Protein AF-A0A2L2PBQ0-F1 (afdb_monomer_lite)

pLDDT: mean 91.67, std 7.25, range [63.0, 98.25]

Structure (mmCIF, N/CA/C/O backbone):
data_AF-A0A2L2PBQ0-F1
#
_entry.id   AF-A0A2L2PBQ0-F1
#
loop_
_atom_site.group_PDB
_atom_site.id
_atom_site.type_symbol
_atom_site.label_atom_id
_atom_site.label_alt_id
_atom_site.label_comp_id
_atom_site.label_asym_id
_atom_site.label_entity_id
_atom_site.label_seq_id
_atom_site.pdbx_PDB_ins_code
_atom_site.Cartn_x
_atom_site.Cartn_y
_atom_site.Cartn_z
_atom_site.occupancy
_atom_site.B_iso_or_equiv
_atom_site.auth_seq_id
_atom_site.auth_comp_id
_atom_site.auth_asym_id
_atom_site.auth_atom_id
_atom_site.pdbx_PDB_model_num
ATOM 1 N N . LEU A 1 1 ? -15.489 -1.520 1.448 1.00 63.00 1 LEU A N 1
ATOM 2 C CA . LEU A 1 1 ? -16.364 -0.401 1.883 1.00 63.00 1 LEU A CA 1
ATOM 3 C C . LEU A 1 1 ? -17.697 -0.875 2.481 1.00 63.00 1 LEU A C 1
ATOM 5 O O . LEU A 1 1 ? -17.908 -0.621 3.654 1.00 63.00 1 LEU A O 1
ATOM 9 N N . ILE A 1 2 ? -18.567 -1.586 1.746 1.00 70.50 2 ILE A N 1
ATOM 10 C CA . ILE A 1 2 ? -19.921 -1.970 2.229 1.00 70.50 2 ILE A CA 1
ATOM 11 C C . ILE A 1 2 ? -19.889 -2.820 3.509 1.00 70.50 2 ILE A C 1
ATOM 13 O O . ILE A 1 2 ? -20.709 -2.632 4.399 1.00 70.50 2 ILE A O 1
ATOM 17 N N . THR A 1 3 ? -18.917 -3.723 3.635 1.00 75.94 3 THR A N 1
ATOM 18 C CA . THR A 1 3 ? -18.788 -4.612 4.800 1.00 75.94 3 THR A CA 1
ATOM 19 C C . THR A 1 3 ? -18.570 -3.869 6.116 1.00 75.94 3 THR A C 1
ATOM 21 O O . THR A 1 3 ? -18.959 -4.375 7.163 1.00 75.94 3 THR A O 1
ATOM 24 N N . ALA A 1 4 ? -18.010 -2.656 6.076 1.00 76.25 4 ALA A N 1
ATOM 25 C CA . ALA A 1 4 ? -17.744 -1.874 7.276 1.00 76.25 4 ALA A CA 1
ATOM 26 C C . ALA A 1 4 ? -19.027 -1.376 7.974 1.00 76.25 4 ALA A C 1
ATOM 28 O O . ALA A 1 4 ? -18.982 -1.066 9.158 1.00 76.25 4 ALA A O 1
ATOM 29 N N . LEU A 1 5 ? -20.175 -1.365 7.276 1.00 77.75 5 LEU A N 1
ATOM 30 C CA . LEU A 1 5 ? -21.492 -1.046 7.851 1.00 77.75 5 LEU A CA 1
ATOM 31 C C . LEU A 1 5 ? -21.966 -2.068 8.894 1.00 77.75 5 LEU A C 1
ATOM 33 O O . LEU A 1 5 ? -22.833 -1.756 9.702 1.00 77.75 5 LEU A O 1
ATOM 37 N N . PHE A 1 6 ? -21.429 -3.289 8.857 1.00 85.12 6 PHE A N 1
ATOM 38 C CA . PHE A 1 6 ? -21.821 -4.384 9.747 1.00 85.12 6 PHE A CA 1
ATOM 39 C C . PHE A 1 6 ? -20.826 -4.607 10.888 1.00 85.12 6 PHE A C 1
ATOM 41 O O . PHE A 1 6 ? -20.946 -5.584 11.627 1.00 85.12 6 PHE A O 1
ATOM 48 N N . LEU A 1 7 ? -19.819 -3.741 11.017 1.00 86.88 7 LEU A N 1
ATOM 49 C CA . LEU A 1 7 ? -18.857 -3.848 12.101 1.00 86.88 7 LEU A CA 1
ATOM 50 C C . LEU A 1 7 ? -19.537 -3.536 13.440 1.00 86.88 7 LEU A C 1
ATOM 52 O O . LEU A 1 7 ? -20.339 -2.602 13.517 1.00 86.88 7 LEU A O 1
ATOM 56 N N . PRO A 1 8 ? -19.228 -4.297 14.504 1.00 87.56 8 PRO A N 1
ATOM 57 C CA . PRO A 1 8 ? -19.703 -3.951 15.828 1.00 87.56 8 PRO A CA 1
ATOM 58 C C . PRO A 1 8 ? -19.103 -2.611 16.263 1.00 87.56 8 PRO A C 1
ATOM 60 O O . PRO A 1 8 ? -18.022 -2.210 15.825 1.00 87.56 8 PRO A O 1
ATOM 63 N N . ARG A 1 9 ? -19.803 -1.937 17.175 1.00 85.88 9 ARG A N 1
ATOM 64 C CA . ARG A 1 9 ? -19.296 -0.746 17.859 1.00 85.88 9 ARG A CA 1
ATOM 65 C C . ARG A 1 9 ? -17.902 -1.030 18.437 1.00 85.88 9 ARG A C 1
ATOM 67 O O . ARG A 1 9 ? -17.692 -2.107 18.994 1.00 85.88 9 ARG A O 1
ATOM 74 N N . ALA A 1 10 ? -16.986 -0.068 18.331 1.00 86.31 10 ALA A N 1
ATOM 75 C CA . ALA A 1 10 ? -15.591 -0.185 18.764 1.00 86.31 10 ALA A CA 1
ATOM 76 C C . ALA A 1 10 ? -14.758 -1.245 18.013 1.00 86.31 10 ALA A C 1
ATOM 78 O O . ALA A 1 10 ? -13.701 -1.649 18.492 1.00 86.31 10 ALA A O 1
ATOM 79 N N . ALA A 1 11 ? -15.183 -1.693 16.827 1.00 91.25 11 ALA A N 1
ATOM 80 C CA . ALA A 1 11 ? -14.320 -2.506 15.975 1.00 91.25 11 ALA A CA 1
ATOM 81 C C . ALA A 1 11 ? -13.106 -1.708 15.472 1.00 91.25 11 ALA A C 1
ATOM 83 O O . ALA A 1 11 ? -13.201 -0.512 15.179 1.00 91.25 11 ALA A O 1
ATOM 84 N N . THR A 1 12 ? -11.982 -2.404 15.302 1.00 90.69 12 THR A N 1
ATOM 85 C CA . THR A 1 12 ? -10.770 -1.848 14.695 1.00 90.69 12 THR A CA 1
ATOM 86 C C . THR A 1 12 ? -10.752 -2.121 13.195 1.00 90.69 12 THR A C 1
ATOM 88 O O . THR A 1 12 ? -10.807 -3.269 12.755 1.00 90.69 12 THR A O 1
ATOM 91 N N . VAL A 1 13 ? -10.641 -1.058 12.402 1.00 90.31 13 VAL A N 1
ATOM 92 C CA . VAL A 1 13 ? -10.338 -1.109 10.972 1.00 90.31 13 VAL A CA 1
ATOM 93 C C . VAL A 1 13 ? -8.846 -0.877 10.802 1.00 90.31 13 VAL A C 1
ATOM 95 O O . VAL A 1 13 ? -8.342 0.198 11.124 1.00 90.31 13 VAL A O 1
ATOM 98 N N . VAL A 1 14 ? -8.159 -1.884 10.270 1.00 92.31 14 VAL A N 1
ATOM 99 C CA . VAL A 1 14 ? -6.738 -1.796 9.934 1.00 92.31 14 VAL A CA 1
ATOM 100 C C .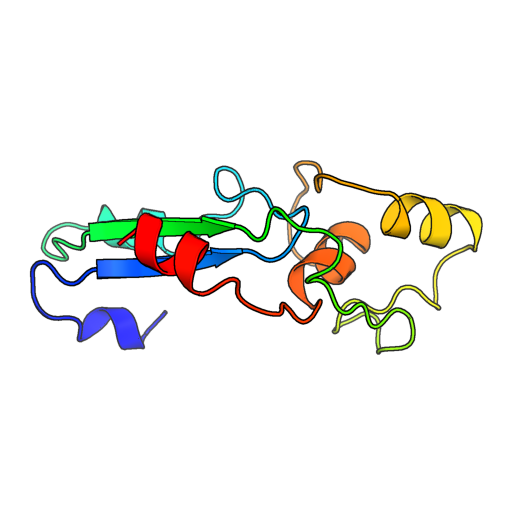 VAL A 1 14 ? -6.610 -1.674 8.424 1.00 92.31 14 VAL A C 1
ATOM 102 O O . VAL A 1 14 ? -6.973 -2.594 7.692 1.00 92.31 14 VAL A O 1
ATOM 105 N N . GLU A 1 15 ? -6.120 -0.534 7.952 1.00 93.12 15 GLU A N 1
ATOM 106 C CA . GLU A 1 15 ? -5.868 -0.292 6.534 1.00 93.12 15 GLU A CA 1
ATOM 107 C C . GLU A 1 15 ? -4.399 -0.587 6.211 1.00 93.12 15 GLU A C 1
ATOM 109 O O . GLU A 1 15 ? -3.494 0.001 6.807 1.00 93.12 15 GLU A O 1
ATOM 114 N N . LEU A 1 16 ? -4.160 -1.533 5.298 1.00 95.06 16 LEU A N 1
ATOM 115 C CA . LEU A 1 16 ? -2.817 -1.945 4.897 1.00 95.06 16 LEU A CA 1
ATOM 116 C C . LEU A 1 16 ? -2.408 -1.210 3.623 1.00 95.06 16 LEU A C 1
ATOM 118 O O . LEU A 1 16 ? -3.097 -1.275 2.605 1.00 95.06 16 LEU A O 1
ATOM 122 N N . PHE A 1 17 ? -1.245 -0.577 3.676 1.00 95.88 17 PHE A N 1
ATOM 123 C CA . PHE A 1 17 ? -0.650 0.157 2.575 1.00 95.88 17 PHE A CA 1
ATOM 124 C C . PHE A 1 17 ? 0.620 -0.541 2.103 1.00 95.88 17 PHE A C 1
ATOM 126 O O . PHE A 1 17 ? 1.486 -0.872 2.923 1.00 95.88 17 PHE A O 1
ATOM 133 N N . PRO A 1 18 ? 0.770 -0.757 0.792 1.00 96.75 18 PRO A N 1
ATOM 134 C CA . PRO A 1 18 ? 1.975 -1.359 0.261 1.00 96.75 18 PRO A CA 1
ATOM 135 C C . PRO A 1 18 ? 3.119 -0.322 0.252 1.00 96.75 18 PRO A C 1
ATOM 137 O O . PRO A 1 18 ? 2.946 0.847 0.615 1.00 96.75 18 PRO A O 1
ATOM 140 N N . PHE A 1 19 ? 4.323 -0.746 -0.128 1.00 97.38 19 PHE A N 1
ATOM 141 C CA . PHE A 1 19 ? 5.510 0.112 -0.106 1.00 97.38 19 PHE A CA 1
ATOM 142 C C . PHE A 1 19 ? 5.339 1.394 -0.945 1.00 97.38 19 PHE A C 1
ATOM 144 O O . PHE A 1 19 ? 4.660 1.405 -1.969 1.00 97.38 19 PHE A O 1
ATOM 151 N N . ALA A 1 20 ? 5.964 2.494 -0.519 1.00 95.88 20 ALA A N 1
ATOM 152 C CA . ALA A 1 20 ? 5.853 3.823 -1.143 1.00 95.88 20 ALA A CA 1
ATOM 153 C C . ALA A 1 20 ? 4.449 4.481 -1.151 1.00 95.88 20 ALA A C 1
ATOM 155 O O . ALA A 1 2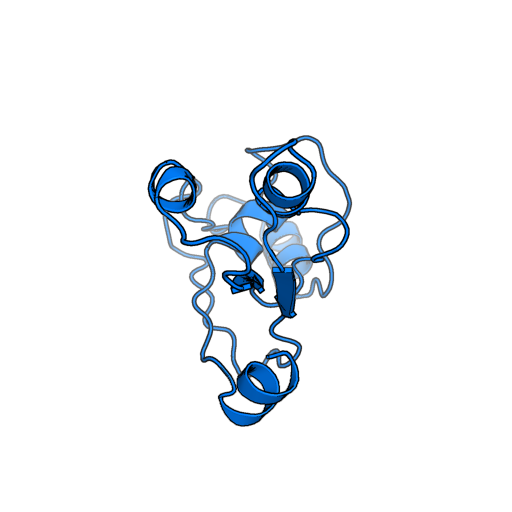0 ? 4.333 5.637 -1.560 1.00 95.88 20 ALA A O 1
ATOM 156 N N . VAL A 1 21 ? 3.393 3.820 -0.660 1.00 94.94 21 VAL A N 1
ATOM 157 C CA . VAL A 1 21 ? 2.059 4.428 -0.528 1.00 94.94 21 VAL A CA 1
ATOM 158 C C . VAL A 1 21 ? 1.910 5.094 0.838 1.00 94.94 21 VAL A C 1
ATOM 160 O O . VAL A 1 21 ? 2.059 4.456 1.880 1.00 94.94 21 VAL A O 1
ATOM 163 N N . ASN A 1 22 ? 1.609 6.394 0.841 1.00 92.50 22 ASN A N 1
ATOM 164 C CA . ASN A 1 22 ? 1.523 7.183 2.064 1.00 92.50 22 ASN A CA 1
ATOM 165 C C . ASN A 1 22 ? 0.120 7.106 2.723 1.00 92.50 22 ASN A C 1
ATOM 167 O O . ASN A 1 22 ? -0.839 7.656 2.165 1.00 92.50 22 ASN A O 1
ATOM 171 N N . PRO A 1 23 ? -0.006 6.521 3.933 1.00 91.62 23 PRO A N 1
ATOM 172 C CA . PRO A 1 23 ? -1.271 6.386 4.656 1.00 91.62 23 PRO A CA 1
ATOM 173 C C . PRO A 1 23 ? -1.828 7.708 5.194 1.00 91.62 23 PRO A C 1
ATOM 175 O O . PRO A 1 23 ? -2.877 7.699 5.813 1.00 91.62 23 PRO A O 1
ATOM 178 N N . GLU A 1 24 ? -1.161 8.849 5.031 1.00 88.38 24 GLU A N 1
ATOM 179 C CA . GLU A 1 24 ? -1.734 10.162 5.364 1.00 88.38 24 GLU A CA 1
ATOM 180 C C . GLU A 1 24 ? -2.431 10.810 4.165 1.00 88.38 24 GLU A C 1
ATOM 182 O O . GLU A 1 24 ? -3.271 11.696 4.326 1.00 88.38 24 GLU A O 1
ATOM 187 N N . GLN A 1 25 ? -2.079 10.382 2.951 1.00 86.38 25 GLN A N 1
ATOM 188 C CA . GLN A 1 25 ? -2.578 10.965 1.707 1.00 86.38 25 GLN A CA 1
ATOM 189 C C . GLN A 1 25 ? -3.729 10.153 1.107 1.00 86.38 25 GLN A C 1
ATOM 191 O O . GLN A 1 25 ? -4.621 10.730 0.490 1.00 86.38 25 GLN A O 1
ATOM 196 N N . TYR A 1 26 ? -3.737 8.837 1.326 1.00 81.31 26 TYR A N 1
ATOM 197 C CA . TYR A 1 26 ? -4.712 7.915 0.749 1.00 81.31 26 TYR A CA 1
ATOM 198 C C . TYR A 1 26 ? -5.449 7.192 1.879 1.00 81.31 26 TYR A C 1
ATOM 200 O O . TYR A 1 26 ? -5.044 6.115 2.271 1.00 81.31 26 TYR A O 1
ATOM 208 N N . THR A 1 27 ? -6.500 7.793 2.449 1.00 81.19 27 THR A N 1
ATOM 209 C CA . THR A 1 27 ? -7.219 7.222 3.615 1.00 81.19 27 THR A CA 1
ATOM 210 C C . THR A 1 27 ? -8.720 7.044 3.386 1.00 81.19 27 THR A C 1
ATOM 212 O O . THR A 1 27 ? -9.539 7.672 4.065 1.00 81.19 27 THR A O 1
ATOM 215 N N . PRO A 1 28 ? -9.130 6.194 2.431 1.00 75.44 28 PRO A N 1
ATOM 216 C CA . PRO A 1 28 ? -10.542 5.987 2.124 1.00 75.44 28 PRO A CA 1
ATOM 217 C C . PRO A 1 28 ? -11.360 5.508 3.335 1.00 75.44 28 PRO A C 1
ATOM 219 O O . PRO A 1 28 ? -12.532 5.871 3.444 1.00 75.44 28 PRO A O 1
ATOM 222 N N . TYR A 1 29 ? -10.774 4.745 4.271 1.00 83.31 29 TYR A N 1
ATOM 223 C CA . TYR A 1 29 ? -11.504 4.250 5.446 1.00 83.31 29 TYR A CA 1
ATOM 224 C C . TYR A 1 29 ? -11.463 5.188 6.659 1.00 83.31 29 TYR A C 1
ATOM 226 O O . TYR A 1 29 ? -12.372 5.135 7.487 1.00 83.31 29 TYR A O 1
ATOM 234 N N . LYS A 1 30 ? -10.489 6.101 6.755 1.00 85.94 30 LYS A N 1
ATOM 235 C CA . LYS A 1 30 ? -10.411 7.074 7.863 1.00 85.94 30 LYS A CA 1
ATOM 236 C C . LYS A 1 30 ? -11.610 8.021 7.890 1.00 85.94 30 LYS A C 1
ATOM 238 O O . LYS A 1 30 ? -12.084 8.400 8.956 1.00 85.94 30 LYS A O 1
ATOM 243 N N . THR A 1 31 ? -12.144 8.391 6.727 1.00 83.25 31 THR A N 1
ATOM 244 C CA . THR A 1 31 ? -13.376 9.190 6.670 1.00 83.25 31 THR A CA 1
ATOM 245 C C . THR A 1 31 ? -14.566 8.423 7.252 1.00 83.25 31 THR A C 1
ATOM 247 O O . THR A 1 31 ? -15.384 9.014 7.953 1.00 83.25 31 THR A O 1
ATOM 250 N N . LEU A 1 32 ? -14.648 7.105 7.038 1.00 80.94 32 LEU A N 1
ATOM 251 C CA . LEU A 1 32 ? -15.744 6.284 7.558 1.00 80.94 32 LEU A CA 1
ATOM 252 C C . LEU A 1 32 ? -15.794 6.294 9.092 1.00 80.94 32 LEU A C 1
ATOM 254 O O . LEU A 1 32 ? -16.875 6.381 9.668 1.00 80.94 32 LEU A O 1
ATOM 258 N N . THR A 1 33 ? -14.639 6.260 9.758 1.00 83.94 33 THR A N 1
ATOM 259 C CA . THR A 1 33 ? -14.574 6.261 11.228 1.00 83.94 33 THR A CA 1
ATOM 260 C C . THR A 1 33 ? -14.992 7.597 11.842 1.00 83.94 33 THR A C 1
ATOM 262 O O . THR A 1 33 ? -15.276 7.655 13.033 1.00 83.94 33 THR A O 1
ATOM 265 N N . SER A 1 34 ? -15.066 8.665 11.039 1.00 81.88 34 SER A N 1
ATOM 266 C CA . SER A 1 34 ? -15.559 9.979 11.473 1.00 81.88 34 SER A CA 1
ATOM 267 C C . SER A 1 34 ? -17.083 10.134 11.387 1.00 81.88 34 SER A C 1
ATOM 269 O O . SER A 1 34 ? -17.620 11.126 11.880 1.00 81.88 34 SER A O 1
ATOM 271 N N . LEU A 1 35 ? -17.797 9.180 10.774 1.00 84.12 35 LEU A N 1
ATOM 272 C CA . LEU A 1 35 ? -19.251 9.259 10.648 1.00 84.12 35 LEU A CA 1
ATOM 273 C C . LEU A 1 35 ? -19.945 9.029 12.007 1.00 84.12 35 LEU A C 1
ATOM 275 O O . LEU A 1 35 ? -19.572 8.102 12.736 1.00 84.12 35 LEU A O 1
ATOM 279 N N . PRO A 1 36 ? -20.989 9.816 12.344 1.00 84.69 36 PRO A N 1
ATOM 280 C CA . PRO A 1 36 ? -21.739 9.641 13.585 1.00 84.69 36 PRO A CA 1
ATOM 281 C C . PRO A 1 36 ? -22.292 8.220 13.742 1.00 84.69 36 PRO A C 1
ATOM 283 O O . PRO A 1 36 ? -22.916 7.686 12.829 1.00 84.69 36 PRO A O 1
ATOM 286 N N . GLY A 1 37 ? -22.083 7.621 14.916 1.00 81.69 37 GLY A N 1
ATOM 287 C CA . GLY A 1 37 ? -22.612 6.297 15.262 1.00 81.69 37 GLY A CA 1
ATOM 288 C C . GLY A 1 37 ? -21.788 5.098 14.779 1.00 81.69 37 GLY A C 1
ATOM 289 O O . GLY A 1 37 ? -22.104 3.982 15.178 1.00 81.69 37 GLY A O 1
ATOM 290 N N . MET A 1 38 ? -20.730 5.296 13.980 1.00 83.31 38 MET A N 1
ATOM 291 C CA . MET A 1 38 ? -19.842 4.193 13.572 1.00 83.31 38 MET A CA 1
ATOM 292 C C . MET A 1 38 ? -18.920 3.741 14.713 1.00 83.31 38 MET A C 1
ATOM 294 O O . MET A 1 38 ? -18.710 2.546 14.890 1.00 83.31 38 MET A O 1
ATOM 298 N N . GLU A 1 39 ? -18.374 4.694 15.481 1.00 85.69 39 GLU A N 1
ATOM 299 C CA . GLU A 1 39 ? -17.487 4.441 16.633 1.00 85.69 39 GLU A CA 1
ATO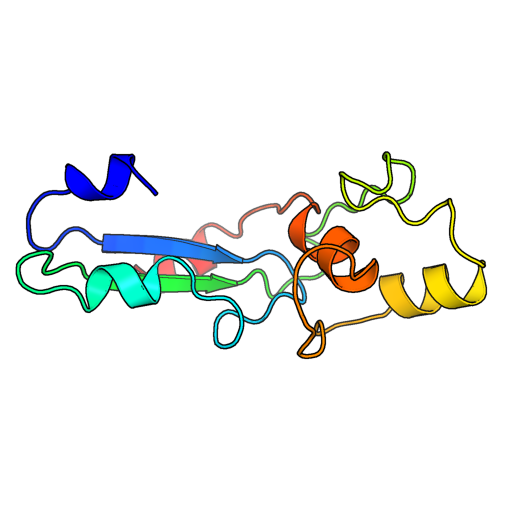M 300 C C . GLU A 1 39 ? -16.397 3.388 16.347 1.00 85.69 39 GLU A C 1
ATOM 302 O O . GLU A 1 39 ? -16.210 2.441 17.109 1.00 85.69 39 GLU A O 1
ATOM 307 N N . LEU A 1 40 ? -15.702 3.530 15.216 1.00 88.75 40 LEU A N 1
ATOM 308 C CA . LEU A 1 40 ? -14.642 2.615 14.787 1.00 88.75 40 LEU A CA 1
ATOM 309 C C . LEU A 1 40 ? -13.264 3.141 15.197 1.00 88.75 40 LEU A C 1
ATOM 311 O O . LEU A 1 40 ? -12.983 4.334 15.058 1.00 88.75 40 LEU A O 1
ATOM 315 N N . HIS A 1 41 ? -12.373 2.243 15.613 1.00 89.94 41 HIS A N 1
ATOM 316 C CA . HIS A 1 41 ? -10.953 2.548 15.765 1.00 89.94 41 HIS A CA 1
ATOM 317 C C . HIS A 1 41 ? -10.260 2.389 14.410 1.00 89.94 41 HIS A C 1
ATOM 319 O O . HIS A 1 41 ? -10.359 1.340 13.782 1.00 89.94 41 HIS A O 1
ATOM 325 N N . TYR A 1 42 ? -9.574 3.428 13.938 1.00 91.50 42 TYR A N 1
ATOM 326 C CA . TYR A 1 42 ? -8.813 3.376 12.691 1.00 91.50 42 TYR A CA 1
ATOM 327 C C . TYR A 1 42 ? -7.325 3.244 12.983 1.00 91.50 42 TYR A C 1
ATOM 329 O O . TYR A 1 42 ? -6.762 4.051 13.725 1.00 91.50 42 TYR A O 1
ATOM 337 N N . VAL A 1 43 ? -6.690 2.282 12.325 1.00 93.88 43 VAL A N 1
ATOM 338 C CA . VAL A 1 43 ? -5.244 2.091 12.325 1.00 93.88 43 VAL A CA 1
ATOM 339 C C . VAL A 1 43 ? -4.784 1.924 10.883 1.00 93.88 43 VAL A C 1
ATOM 341 O O . VAL A 1 43 ? -5.423 1.238 10.090 1.00 93.88 43 VAL A O 1
ATOM 344 N N . SER A 1 44 ? -3.649 2.523 10.538 1.00 94.88 44 SER A N 1
ATOM 345 C CA . SER A 1 44 ? -2.971 2.268 9.268 1.00 94.88 44 SER A CA 1
ATOM 346 C C . SER A 1 44 ? -1.666 1.521 9.499 1.00 94.88 44 SER A C 1
ATOM 348 O O . SER A 1 44 ? -0.852 1.950 10.317 1.00 94.88 44 SER A O 1
ATOM 350 N N . TRP A 1 45 ? -1.427 0.474 8.718 1.00 96.69 45 TRP A N 1
ATOM 351 C CA . TRP A 1 45 ? -0.136 -0.196 8.622 1.00 96.69 45 TRP A CA 1
ATOM 352 C C . TRP A 1 45 ? 0.451 0.033 7.229 1.00 96.69 45 TRP A C 1
ATOM 354 O O . TRP A 1 45 ? -0.254 -0.112 6.235 1.00 96.69 45 TRP A O 1
ATOM 364 N N . ARG A 1 46 ? 1.737 0.370 7.131 1.00 96.25 46 ARG A N 1
ATOM 365 C CA . ARG A 1 46 ? 2.443 0.538 5.852 1.00 96.25 46 ARG A CA 1
ATOM 366 C C . ARG A 1 46 ? 3.609 -0.434 5.792 1.00 96.25 46 ARG A C 1
ATOM 368 O O . ARG A 1 46 ? 4.390 -0.508 6.740 1.00 96.25 46 ARG A O 1
ATOM 375 N N . ASN A 1 47 ? 3.791 -1.090 4.650 1.00 97.69 47 ASN A N 1
ATOM 376 C CA . ASN A 1 47 ? 5.042 -1.780 4.385 1.00 97.69 47 ASN A CA 1
ATOM 377 C C . ASN A 1 47 ? 6.180 -0.760 4.214 1.00 97.69 47 ASN A C 1
ATOM 379 O O . ASN A 1 47 ? 6.206 0.011 3.254 1.00 97.69 47 ASN A O 1
ATOM 383 N N . ILE A 1 48 ? 7.130 -0.766 5.146 1.00 95.94 48 ILE A N 1
ATOM 384 C CA . ILE A 1 48 ? 8.337 0.075 5.102 1.00 95.94 48 ILE A CA 1
ATOM 385 C C . ILE A 1 48 ? 9.553 -0.657 4.514 1.00 95.94 48 ILE A C 1
ATOM 387 O O . ILE A 1 48 ? 10.592 -0.034 4.310 1.00 95.94 48 ILE A O 1
ATOM 391 N N . LYS A 1 49 ? 9.430 -1.965 4.259 1.00 96.38 49 LYS A N 1
ATOM 392 C CA . LYS A 1 49 ? 10.503 -2.845 3.788 1.00 96.38 49 LYS A CA 1
ATOM 393 C C . LYS A 1 49 ? 10.364 -3.073 2.289 1.00 96.38 49 LYS A C 1
ATOM 395 O O . LYS A 1 49 ? 9.422 -3.725 1.834 1.00 96.38 49 LYS A O 1
ATOM 400 N N . GLU A 1 50 ? 11.290 -2.527 1.513 1.00 96.06 50 GLU A N 1
ATOM 401 C CA . GLU A 1 50 ? 11.280 -2.677 0.056 1.00 96.06 50 GLU A CA 1
ATOM 402 C C . GLU A 1 50 ? 11.430 -4.154 -0.338 1.00 96.06 50 GLU A C 1
ATOM 404 O O . GLU A 1 50 ? 10.732 -4.628 -1.228 1.00 96.06 50 GLU A O 1
ATOM 409 N N . GLU A 1 51 ? 12.219 -4.919 0.419 1.00 97.56 51 GLU A N 1
ATOM 410 C CA . GLU A 1 51 ? 12.419 -6.361 0.253 1.00 97.56 51 GLU A CA 1
ATOM 411 C C . GLU A 1 51 ? 11.138 -7.201 0.411 1.00 97.56 51 GLU A C 1
ATOM 413 O O . GLU A 1 51 ? 11.065 -8.318 -0.095 1.00 97.56 51 GLU A O 1
ATOM 418 N N . ASN A 1 52 ? 10.107 -6.657 1.064 1.00 98.12 52 ASN A N 1
ATOM 419 C CA . ASN A 1 52 ? 8.799 -7.297 1.217 1.00 98.12 52 ASN A CA 1
ATOM 420 C C . ASN A 1 52 ? 7.837 -6.982 0.058 1.00 98.12 52 ASN A C 1
ATOM 422 O O . ASN A 1 52 ? 6.645 -7.285 0.136 1.00 98.12 52 ASN A O 1
ATOM 426 N N . THR A 1 53 ? 8.328 -6.348 -1.005 1.00 97.88 53 THR A N 1
ATOM 427 C CA . THR A 1 53 ? 7.521 -5.884 -2.134 1.00 97.88 53 THR A CA 1
ATOM 428 C C . THR A 1 53 ? 7.739 -6.770 -3.352 1.00 97.88 53 THR A C 1
ATOM 430 O O . THR A 1 53 ? 8.872 -6.985 -3.776 1.00 97.88 53 THR A O 1
ATOM 433 N N . VAL A 1 54 ? 6.651 -7.245 -3.964 1.00 97.88 54 VAL A N 1
ATOM 434 C CA . VAL A 1 54 ? 6.698 -7.990 -5.230 1.00 97.88 54 VAL A CA 1
ATOM 435 C C . VAL A 1 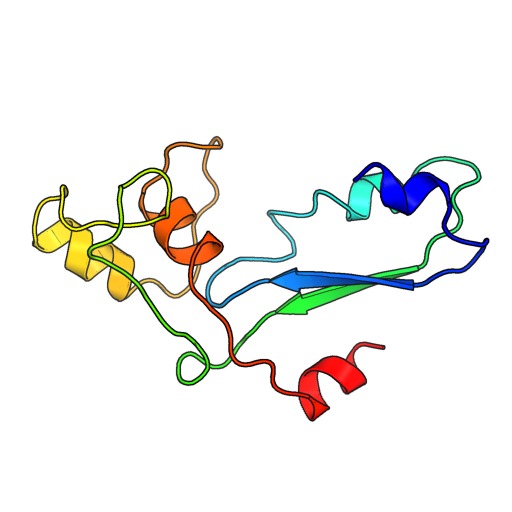54 ? 6.024 -7.161 -6.319 1.00 97.88 54 VAL A C 1
ATOM 437 O O . VAL A 1 54 ? 4.811 -6.945 -6.305 1.00 97.88 54 VAL A O 1
ATOM 440 N N . ILE A 1 55 ? 6.834 -6.682 -7.264 1.00 97.19 55 ILE A N 1
ATOM 441 C CA . ILE A 1 55 ? 6.391 -5.829 -8.373 1.00 97.19 55 ILE A CA 1
ATOM 442 C C . ILE A 1 55 ? 6.043 -6.646 -9.620 1.00 97.19 55 ILE A C 1
ATOM 444 O O . ILE A 1 55 ? 6.627 -7.697 -9.880 1.00 97.19 55 ILE A O 1
ATOM 448 N N . HIS A 1 56 ? 5.132 -6.114 -10.439 1.00 97.62 56 HIS A N 1
ATOM 449 C CA . HIS A 1 56 ? 4.642 -6.775 -11.654 1.00 97.62 56 HIS A CA 1
ATOM 450 C C . HIS A 1 56 ? 4.647 -5.831 -12.869 1.00 97.62 56 HIS A C 1
ATOM 452 O O . HIS A 1 56 ? 3.588 -5.537 -13.427 1.00 97.62 56 HIS A O 1
ATOM 458 N N . PRO A 1 57 ? 5.820 -5.348 -13.327 1.00 97.19 57 PRO A N 1
ATOM 459 C CA . PRO A 1 57 ? 5.905 -4.298 -14.351 1.00 97.19 57 PRO A CA 1
ATOM 460 C C . PRO A 1 57 ? 5.316 -4.697 -15.714 1.00 97.19 57 PRO A C 1
ATOM 462 O O . PRO A 1 57 ? 4.998 -3.823 -16.517 1.00 97.19 57 PRO A O 1
ATOM 465 N N . GLN A 1 58 ? 5.151 -5.999 -15.965 1.00 97.81 58 GLN A N 1
ATOM 466 C CA . GLN A 1 58 ? 4.645 -6.563 -17.221 1.00 97.81 58 GLN A CA 1
ATOM 467 C C . GLN A 1 58 ? 3.123 -6.795 -17.241 1.00 97.81 58 GLN A C 1
ATOM 469 O O . GLN A 1 58 ? 2.595 -7.274 -18.243 1.00 97.81 58 GLN A O 1
ATOM 474 N N . ARG A 1 59 ? 2.399 -6.508 -16.149 1.00 97.38 59 ARG A N 1
ATOM 475 C CA . ARG A 1 59 ? 0.927 -6.604 -16.132 1.00 97.38 59 ARG A CA 1
ATOM 476 C C . ARG A 1 59 ? 0.285 -5.569 -17.082 1.00 97.38 59 ARG A C 1
ATOM 478 O O . ARG A 1 59 ? 0.960 -4.654 -17.550 1.00 97.38 59 ARG A O 1
ATOM 485 N N . PRO A 1 60 ? -1.023 -5.674 -17.377 1.00 97.56 60 PRO A N 1
ATOM 486 C CA . PRO A 1 60 ? -1.764 -4.577 -18.000 1.00 97.56 60 PRO A CA 1
ATOM 487 C C . PRO A 1 60 ? -1.642 -3.280 -17.183 1.00 97.56 60 PRO A C 1
ATOM 489 O O . PRO A 1 60 ? -1.483 -3.328 -15.958 1.00 97.56 60 PRO A O 1
ATOM 492 N N . TRP A 1 61 ? -1.732 -2.118 -17.837 1.00 95.12 61 TRP A N 1
ATOM 493 C CA . TRP A 1 61 ? -1.562 -0.822 -17.162 1.00 95.12 61 TRP A CA 1
ATOM 494 C C . TRP A 1 61 ? -2.638 -0.581 -16.095 1.00 95.12 61 TRP A C 1
ATOM 496 O O . TRP A 1 61 ? -2.360 0.002 -15.049 1.00 95.12 61 TRP A O 1
ATOM 506 N N . GLU A 1 62 ? -3.843 -1.116 -16.303 1.00 93.69 62 GLU A N 1
ATOM 507 C CA . GLU A 1 62 ? -4.950 -1.087 -15.344 1.00 93.69 62 GLU A CA 1
ATOM 508 C C . GLU A 1 62 ? -4.624 -1.833 -14.040 1.00 93.69 62 GLU A C 1
ATOM 510 O O . GLU A 1 62 ? -5.259 -1.586 -13.017 1.00 93.69 62 GLU A O 1
ATOM 515 N N . GLN A 1 63 ? -3.634 -2.730 -14.076 1.00 95.31 63 GLN A N 1
ATOM 516 C CA . GLN A 1 63 ? -3.142 -3.524 -12.948 1.00 95.31 63 GLN A CA 1
ATOM 517 C C . GLN A 1 63 ? -1.724 -3.102 -12.519 1.00 95.31 63 GLN A C 1
ATOM 519 O O . GLN A 1 63 ? -0.987 -3.900 -11.941 1.00 95.31 63 GLN A O 1
ATOM 524 N N . GLY A 1 64 ? -1.320 -1.865 -12.833 1.00 95.81 64 GLY A N 1
ATOM 525 C CA . GLY A 1 64 ? -0.045 -1.291 -12.393 1.00 95.81 64 GLY A CA 1
ATOM 526 C C . GLY A 1 64 ? 1.173 -1.660 -13.234 1.00 95.81 64 GLY A C 1
ATOM 527 O O . GLY A 1 64 ? 2.291 -1.324 -12.850 1.00 95.81 64 GLY A O 1
ATOM 528 N N . GLY A 1 65 ? 0.999 -2.325 -14.378 1.00 97.69 65 GLY A N 1
ATOM 529 C CA . GLY A 1 65 ? 2.121 -2.573 -15.277 1.00 97.69 65 GLY A CA 1
ATOM 530 C C . GLY A 1 65 ? 2.588 -1.309 -15.996 1.00 97.69 65 GLY A C 1
ATOM 531 O O . GLY A 1 65 ? 1.791 -0.482 -16.436 1.00 97.69 65 GLY A O 1
ATOM 532 N N . ILE A 1 66 ? 3.902 -1.178 -16.142 1.00 98.25 66 ILE A N 1
ATOM 533 C CA . ILE A 1 66 ? 4.582 0.013 -16.672 1.00 98.25 66 ILE A CA 1
ATOM 534 C C . ILE A 1 66 ? 5.342 -0.267 -17.971 1.00 98.25 66 ILE A C 1
ATOM 536 O O . ILE A 1 66 ? 5.920 0.650 -18.539 1.00 98.25 66 ILE A O 1
ATOM 540 N N . ALA A 1 67 ? 5.296 -1.497 -18.494 1.00 97.88 67 ALA A N 1
ATOM 541 C CA . ALA A 1 67 ? 5.995 -1.888 -19.724 1.00 97.88 67 ALA A CA 1
ATOM 542 C C . ALA A 1 67 ? 5.618 -1.058 -20.971 1.00 97.88 67 ALA A C 1
ATOM 544 O O . ALA A 1 67 ? 6.370 -1.029 -21.939 1.00 97.88 67 ALA A O 1
ATOM 545 N N . HIS A 1 68 ? 4.461 -0.391 -20.945 1.00 97.00 68 HIS A N 1
ATOM 546 C CA . HIS A 1 68 ? 3.975 0.495 -22.005 1.00 97.00 68 HIS A CA 1
ATOM 547 C C . HIS A 1 68 ? 4.618 1.895 -21.994 1.00 97.00 68 HIS A C 1
ATOM 549 O O . HIS A 1 68 ? 4.388 2.670 -22.919 1.00 97.00 68 HIS A O 1
ATOM 555 N N . LEU A 1 69 ? 5.361 2.243 -20.940 1.00 97.88 69 LEU A N 1
ATOM 556 C CA . LEU A 1 69 ? 6.021 3.537 -20.779 1.00 97.88 69 LEU A CA 1
ATOM 557 C C . LEU A 1 69 ? 7.441 3.514 -21.349 1.00 97.88 69 LEU A C 1
ATOM 559 O O . LEU A 1 69 ? 8.048 2.455 -21.504 1.00 97.88 69 LEU A O 1
ATOM 563 N N . GLU A 1 70 ? 8.002 4.697 -21.587 1.00 98.19 70 GLU A N 1
ATOM 564 C CA . GLU A 1 70 ? 9.415 4.840 -21.936 1.00 98.19 70 GLU A CA 1
ATOM 565 C C . GLU A 1 70 ? 10.322 4.290 -20.832 1.00 98.19 70 GLU A C 1
ATOM 567 O O . GLU A 1 70 ? 10.009 4.371 -19.642 1.00 98.19 70 GLU A O 1
ATOM 572 N N . LYS A 1 71 ? 11.478 3.748 -21.222 1.00 98.00 71 LYS A N 1
ATOM 573 C CA . LYS A 1 71 ? 12.394 3.070 -20.292 1.00 98.00 71 LYS A CA 1
ATOM 574 C C . LYS A 1 71 ? 12.838 3.969 -19.131 1.00 98.00 71 LYS A C 1
ATOM 576 O O . LYS A 1 71 ? 12.882 3.512 -17.994 1.00 98.00 71 LYS A O 1
ATOM 581 N N . GLU A 1 72 ? 13.112 5.241 -19.411 1.00 98.12 72 GLU A N 1
ATOM 582 C CA . GLU A 1 72 ? 13.498 6.229 -18.395 1.00 98.12 72 GLU A CA 1
ATOM 583 C C . GLU A 1 72 ? 12.395 6.429 -17.344 1.00 98.12 72 GLU A C 1
ATOM 585 O O . GLU A 1 72 ? 12.660 6.454 -16.143 1.00 98.12 72 GLU A O 1
ATOM 590 N N . GLU A 1 73 ? 11.137 6.485 -17.781 1.00 97.38 73 GLU A N 1
ATOM 591 C CA . GLU A 1 73 ? 9.994 6.625 -16.882 1.00 97.38 73 GLU A CA 1
ATOM 592 C C . GLU A 1 73 ? 9.773 5.354 -16.054 1.00 97.38 73 GLU A C 1
ATOM 594 O O . GLU A 1 73 ? 9.481 5.429 -14.859 1.00 97.38 73 GLU A O 1
ATOM 599 N N . GLN A 1 74 ? 9.968 4.178 -16.658 1.00 98.12 74 GLN A N 1
ATOM 600 C CA . GLN A 1 74 ? 9.918 2.912 -15.932 1.00 98.12 74 GLN A CA 1
ATOM 601 C C . GLN A 1 74 ? 10.966 2.865 -14.811 1.00 98.12 74 GLN A C 1
ATOM 603 O O . GLN A 1 74 ? 10.642 2.505 -13.678 1.00 98.12 74 GLN A O 1
ATOM 608 N N . GLU A 1 75 ? 12.207 3.253 -15.109 1.00 97.88 75 GLU A N 1
ATOM 609 C CA . GLU A 1 75 ? 13.307 3.308 -14.140 1.00 97.88 75 GLU A CA 1
ATOM 610 C C . GLU A 1 75 ? 13.022 4.323 -13.023 1.00 97.88 75 GLU A C 1
ATOM 612 O O . GLU A 1 75 ? 13.188 4.002 -11.843 1.00 97.88 75 GLU A O 1
ATOM 617 N N . ARG A 1 76 ? 12.501 5.510 -13.368 1.00 97.56 76 ARG A N 1
ATOM 618 C CA . ARG A 1 76 ? 12.085 6.533 -12.397 1.00 97.56 76 ARG A CA 1
ATOM 619 C C . ARG A 1 76 ? 11.011 6.013 -11.438 1.00 97.56 76 ARG A C 1
ATOM 621 O O . ARG A 1 76 ? 11.133 6.197 -10.227 1.00 97.56 76 ARG A O 1
ATOM 628 N N . ILE A 1 77 ? 9.970 5.364 -11.967 1.00 96.81 77 ILE A N 1
ATOM 629 C CA . ILE A 1 77 ? 8.870 4.800 -11.172 1.00 96.81 77 ILE A CA 1
ATOM 630 C C . ILE A 1 77 ? 9.377 3.678 -10.266 1.00 96.81 77 ILE A C 1
ATOM 632 O O . ILE A 1 77 ? 9.046 3.661 -9.082 1.00 96.81 77 ILE A O 1
ATOM 636 N N . MET A 1 78 ? 10.203 2.763 -10.783 1.00 96.31 78 MET A N 1
ATOM 637 C CA . MET A 1 78 ? 10.762 1.660 -9.993 1.00 96.31 78 MET A CA 1
ATOM 638 C C . MET A 1 78 ? 11.645 2.159 -8.843 1.00 96.31 78 MET A C 1
ATOM 640 O O . MET A 1 78 ? 11.568 1.613 -7.743 1.00 96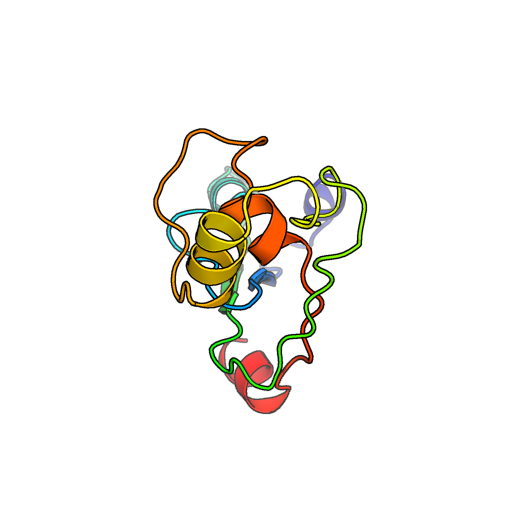.31 78 MET A O 1
ATOM 644 N N . ALA A 1 79 ? 12.410 3.231 -9.056 1.00 96.06 79 ALA A N 1
ATOM 645 C CA . ALA A 1 79 ? 13.268 3.833 -8.036 1.00 96.06 79 ALA A CA 1
ATOM 646 C C . ALA A 1 79 ? 12.518 4.685 -6.992 1.00 96.06 79 ALA A C 1
ATOM 648 O O . ALA A 1 79 ? 13.119 5.103 -5.997 1.00 96.06 79 ALA A O 1
ATOM 649 N N . SER A 1 80 ? 11.229 4.984 -7.199 1.00 94.81 80 SER A N 1
ATOM 650 C CA . SER A 1 80 ? 10.490 5.873 -6.301 1.00 94.81 80 SER A CA 1
ATOM 651 C C . SER A 1 80 ? 10.241 5.258 -4.916 1.00 94.81 80 SER A C 1
ATOM 653 O O . SER A 1 80 ? 10.033 4.060 -4.759 1.00 94.81 80 SER A O 1
ATOM 655 N N . LYS A 1 81 ? 10.282 6.075 -3.861 1.00 95.06 81 LYS A N 1
ATOM 656 C CA . LYS A 1 81 ? 10.090 5.602 -2.470 1.00 95.06 81 LYS A CA 1
ATOM 657 C C . LYS A 1 81 ? 8.885 6.213 -1.770 1.00 95.06 81 LYS A C 1
ATOM 659 O O . LYS A 1 81 ? 8.527 5.791 -0.671 1.00 95.06 81 LYS A O 1
ATOM 664 N N . ASP A 1 82 ? 8.245 7.175 -2.417 1.00 94.00 82 ASP A N 1
ATOM 665 C CA . ASP A 1 82 ?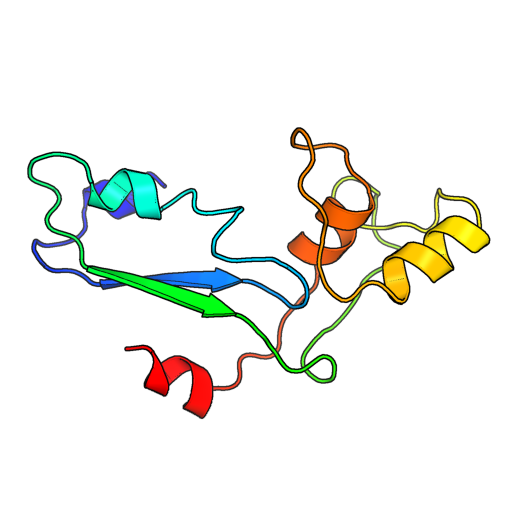 6.984 7.754 -1.986 1.00 94.00 82 ASP A CA 1
ATOM 666 C C . ASP A 1 82 ? 6.246 8.254 -3.227 1.00 94.00 82 ASP A C 1
ATOM 668 O O . ASP A 1 82 ? 6.856 8.916 -4.067 1.00 94.00 82 ASP A O 1
ATOM 672 N N . VAL A 1 83 ? 4.963 7.912 -3.359 1.00 92.38 83 VAL A N 1
ATOM 673 C CA . VAL A 1 83 ? 4.145 8.396 -4.475 1.00 92.38 83 VAL A CA 1
ATOM 674 C C . VAL A 1 83 ? 3.703 9.828 -4.183 1.00 92.38 83 VAL A C 1
ATOM 676 O O . VAL A 1 83 ? 2.966 10.043 -3.213 1.00 92.38 83 VAL A O 1
ATOM 679 N N . PRO A 1 84 ? 4.060 10.812 -5.028 1.00 89.44 84 PRO A N 1
ATOM 680 C CA . PRO A 1 84 ? 3.603 12.180 -4.847 1.00 89.44 84 PRO A CA 1
ATOM 681 C C . PRO A 1 84 ? 2.075 12.291 -4.870 1.00 89.44 84 PRO A C 1
ATOM 683 O O . PRO A 1 84 ? 1.364 11.488 -5.490 1.00 89.44 84 PRO A O 1
ATOM 686 N N . ARG A 1 85 ? 1.558 13.354 -4.248 1.00 87.94 85 ARG A N 1
ATOM 687 C CA . ARG A 1 85 ? 0.145 13.716 -4.386 1.00 87.94 85 ARG A CA 1
ATOM 688 C C . ARG A 1 85 ? -0.193 13.900 -5.859 1.00 87.94 85 ARG A C 1
ATOM 690 O O . ARG A 1 85 ? 0.469 14.649 -6.572 1.00 87.94 85 ARG A O 1
ATOM 697 N N . HIS A 1 86 ? -1.261 13.251 -6.288 1.00 87.12 86 HIS A N 1
ATOM 698 C CA . HIS A 1 86 ? -1.755 13.325 -7.651 1.00 87.12 86 HIS A CA 1
ATOM 699 C C . HIS A 1 86 ? -3.284 13.299 -7.645 1.00 87.12 86 HIS A C 1
ATOM 701 O O . HIS A 1 86 ? -3.919 12.880 -6.676 1.00 87.12 86 HIS A O 1
ATOM 707 N N . LEU A 1 87 ? -3.886 13.754 -8.740 1.00 81.12 87 LEU A N 1
ATOM 708 C CA . LEU A 1 87 ? -5.312 13.560 -8.976 1.00 81.12 87 LEU A CA 1
ATOM 709 C C . LEU A 1 87 ? -5.544 12.126 -9.446 1.00 81.12 87 LEU A C 1
ATOM 711 O O . LEU A 1 87 ? -4.785 11.614 -10.269 1.00 81.12 87 LEU A O 1
ATOM 715 N N . CYS A 1 88 ? -6.559 11.475 -8.881 1.00 73.56 88 CYS A N 1
ATOM 716 C CA . CYS A 1 88 ? -6.639 10.020 -8.903 1.00 73.56 88 CYS A CA 1
ATOM 717 C C . CYS A 1 88 ? -6.677 9.379 -10.299 1.00 73.56 88 CYS A C 1
ATOM 719 O O . CYS A 1 88 ? -7.105 9.951 -11.303 1.00 73.56 88 CYS A O 1
ATOM 721 N N . CYS A 1 89 ? -6.332 8.090 -10.233 1.00 73.44 89 CYS A N 1
ATOM 722 C CA . CYS A 1 89 ? -6.854 6.957 -10.998 1.00 73.44 89 CYS A CA 1
ATOM 723 C C . CYS A 1 89 ? -6.165 6.589 -12.312 1.00 73.44 89 CYS A C 1
ATOM 725 O O . CYS A 1 89 ? -6.395 5.489 -12.806 1.00 73.44 89 CYS A O 1
ATOM 727 N N . ARG A 1 90 ? -5.288 7.436 -12.858 1.00 86.81 90 ARG A N 1
ATOM 728 C CA . ARG A 1 90 ? -4.505 7.085 -14.063 1.00 86.81 90 ARG A CA 1
ATOM 729 C C . ARG A 1 90 ? -3.024 7.433 -13.975 1.00 86.81 90 ARG A C 1
ATOM 731 O O . ARG A 1 90 ? -2.327 7.350 -14.978 1.00 86.81 90 ARG A O 1
ATOM 738 N N . ASN A 1 91 ? -2.547 7.832 -12.799 1.00 93.62 91 ASN A N 1
ATOM 739 C CA . ASN A 1 91 ? -1.125 8.066 -12.592 1.00 93.62 91 ASN A CA 1
ATOM 740 C C . ASN A 1 91 ? -0.383 6.707 -12.604 1.00 93.62 91 ASN A C 1
ATOM 742 O O . ASN A 1 91 ? -0.703 5.856 -11.771 1.00 93.62 91 ASN A O 1
ATOM 746 N N . PRO A 1 92 ? 0.574 6.473 -13.522 1.00 95.00 92 PRO A N 1
ATOM 747 C CA . PRO A 1 92 ? 1.236 5.172 -13.634 1.00 95.00 92 PRO A CA 1
ATOM 748 C C . PRO A 1 92 ? 2.055 4.786 -12.401 1.00 95.00 92 PRO A C 1
ATOM 750 O O . PRO A 1 92 ? 2.065 3.622 -12.019 1.00 95.00 92 PRO A O 1
ATOM 753 N N . GLU A 1 93 ? 2.694 5.756 -11.743 1.00 95.69 93 GLU A N 1
ATOM 754 C CA . GLU A 1 93 ? 3.467 5.527 -10.519 1.00 95.69 93 GLU A CA 1
ATOM 755 C C . GLU A 1 93 ? 2.567 5.073 -9.365 1.00 95.69 93 GLU A C 1
ATOM 757 O O . GLU A 1 93 ? 2.874 4.111 -8.663 1.00 95.69 93 GLU A O 1
ATOM 762 N N . TRP A 1 94 ? 1.409 5.715 -9.213 1.00 94.94 94 TRP A N 1
ATOM 763 C CA . TRP A 1 94 ? 0.389 5.296 -8.261 1.00 94.94 94 TRP A CA 1
ATOM 764 C C . TRP A 1 94 ? -0.100 3.877 -8.526 1.00 94.94 94 TRP A C 1
ATOM 766 O O . TRP A 1 94 ? -0.126 3.063 -7.605 1.00 94.94 94 TRP A O 1
ATOM 776 N N . LEU A 1 95 ? -0.465 3.570 -9.775 1.00 95.50 95 LEU A N 1
ATOM 777 C CA . LEU A 1 95 ? -0.955 2.244 -10.152 1.00 95.50 95 LEU A CA 1
ATOM 778 C C . LEU A 1 95 ? 0.116 1.174 -9.903 1.00 95.50 95 LEU A C 1
ATOM 780 O O . LEU A 1 95 ? -0.192 0.123 -9.347 1.00 95.50 95 LEU A O 1
ATOM 784 N N . PHE A 1 96 ? 1.374 1.468 -10.233 1.00 96.81 96 PHE A N 1
ATOM 785 C CA . PHE A 1 96 ? 2.508 0.587 -9.967 1.00 96.81 96 PHE A CA 1
ATOM 786 C C . PHE A 1 96 ? 2.668 0.273 -8.472 1.00 96.81 96 PHE A C 1
ATOM 788 O O . PHE A 1 96 ? 2.868 -0.883 -8.105 1.00 96.81 96 PHE A O 1
ATOM 795 N N . ARG A 1 97 ? 2.530 1.277 -7.594 1.00 95.88 97 ARG A N 1
ATOM 796 C CA . ARG A 1 97 ? 2.680 1.089 -6.141 1.00 95.88 97 ARG A CA 1
ATOM 797 C C . ARG A 1 97 ? 1.450 0.497 -5.461 1.00 95.88 97 ARG A C 1
ATOM 799 O O . ARG A 1 97 ? 1.608 -0.241 -4.496 1.00 95.88 97 ARG A O 1
ATOM 806 N N . ILE A 1 98 ? 0.232 0.779 -5.918 1.00 94.69 98 ILE A N 1
ATOM 807 C CA . ILE A 1 98 ? -0.975 0.257 -5.257 1.00 94.69 98 ILE A CA 1
ATOM 808 C C . ILE A 1 98 ? -1.288 -1.200 -5.642 1.00 94.69 98 ILE A C 1
ATOM 810 O O . ILE A 1 98 ? -1.882 -1.912 -4.839 1.00 94.69 98 ILE A O 1
ATOM 814 N N . TYR A 1 99 ? -0.864 -1.659 -6.828 1.00 95.88 99 TYR A N 1
ATOM 815 C CA . TYR A 1 99 ? -1.105 -3.027 -7.325 1.00 95.88 99 TYR A CA 1
ATOM 816 C C . TYR A 1 99 ? 0.063 -4.007 -7.130 1.00 95.88 99 TYR A C 1
ATOM 818 O O . TYR A 1 99 ? 0.020 -5.131 -7.639 1.00 95.88 99 TYR A O 1
ATOM 826 N N . GLN A 1 100 ? 1.109 -3.605 -6.410 1.00 95.94 100 GLN A N 1
ATOM 827 C CA . GLN A 1 100 ? 2.175 -4.520 -6.000 1.00 95.94 100 GLN A CA 1
ATOM 828 C C . GLN A 1 100 ? 1.678 -5.481 -4.911 1.00 95.94 100 GLN A C 1
ATOM 830 O O . GLN A 1 100 ? 0.870 -5.103 -4.058 1.00 95.94 100 GLN A O 1
ATOM 835 N N . ASP A 1 101 ? 2.201 -6.705 -4.896 1.00 97.56 101 ASP A N 1
ATOM 836 C CA . ASP A 1 101 ? 1.926 -7.622 -3.791 1.00 97.56 101 ASP A CA 1
ATOM 837 C C . ASP A 1 101 ? 2.868 -7.298 -2.620 1.00 97.56 101 ASP A C 1
ATOM 839 O O . ASP A 1 101 ? 3.990 -6.815 -2.806 1.00 97.56 101 ASP A O 1
ATOM 843 N N . THR A 1 102 ? 2.409 -7.542 -1.392 1.00 97.81 102 THR A N 1
ATOM 844 C CA . THR A 1 102 ? 3.164 -7.252 -0.165 1.00 97.81 102 THR A CA 1
ATOM 845 C C . THR A 1 102 ? 3.248 -8.491 0.715 1.00 97.81 102 THR A C 1
ATOM 847 O O . THR A 1 102 ? 2.227 -9.055 1.108 1.00 97.81 102 THR A O 1
ATOM 850 N N . LEU A 1 103 ? 4.468 -8.881 1.075 1.00 98.12 103 LEU A N 1
ATOM 851 C CA . LEU A 1 103 ? 4.722 -9.839 2.145 1.00 98.12 103 LEU A CA 1
ATOM 852 C C . LEU A 1 103 ? 4.596 -9.108 3.487 1.00 98.12 103 LEU A C 1
ATOM 854 O O . LEU A 1 103 ? 5.423 -8.269 3.840 1.00 98.12 103 LEU A O 1
ATOM 858 N N . VAL A 1 104 ? 3.523 -9.386 4.227 1.00 97.19 104 VAL A N 1
ATOM 859 C CA . VAL A 1 104 ? 3.240 -8.683 5.486 1.00 97.19 104 VAL A CA 1
ATOM 860 C C . VAL A 1 104 ? 4.220 -9.123 6.574 1.00 97.19 104 VAL A C 1
ATOM 862 O O . VAL A 1 104 ? 4.318 -10.305 6.905 1.00 97.19 104 VAL A O 1
ATOM 865 N N . ASP A 1 105 ? 4.914 -8.153 7.170 1.00 97.62 105 ASP A N 1
ATOM 866 C CA . ASP A 1 105 ? 5.709 -8.363 8.379 1.00 97.62 105 ASP A CA 1
ATOM 867 C C . ASP A 1 105 ? 4.764 -8.477 9.583 1.00 97.62 105 ASP A C 1
ATOM 869 O O . ASP A 1 105 ? 4.223 -7.480 10.062 1.00 97.62 105 ASP A O 1
ATOM 873 N N . ILE A 1 106 ? 4.524 -9.711 10.035 1.00 97.31 106 ILE A N 1
ATOM 874 C CA . ILE A 1 106 ? 3.546 -9.996 11.092 1.00 97.31 106 ILE A CA 1
ATOM 875 C C . ILE A 1 106 ? 3.876 -9.269 12.409 1.00 97.31 106 ILE A C 1
ATOM 877 O O . ILE A 1 106 ? 2.965 -8.651 12.957 1.00 97.31 106 ILE A O 1
ATOM 881 N N . PRO A 1 107 ? 5.125 -9.264 12.926 1.00 97.50 107 PRO A N 1
ATOM 882 C CA . PRO A 1 107 ? 5.453 -8.492 14.127 1.00 97.50 107 PRO A CA 1
ATOM 883 C C . PRO A 1 107 ? 5.156 -6.991 13.998 1.00 97.50 107 PRO A C 1
ATOM 885 O O . PRO A 1 107 ? 4.555 -6.408 14.897 1.00 97.50 107 PRO A O 1
ATOM 888 N N . SER A 1 108 ? 5.532 -6.365 12.878 1.00 96.88 108 SER A N 1
ATOM 889 C CA . SER A 1 108 ? 5.246 -4.952 12.610 1.00 96.88 108 SER A CA 1
ATOM 890 C C . SER A 1 108 ? 3.747 -4.680 12.501 1.00 96.88 108 SER A C 1
ATOM 892 O O . SER A 1 108 ? 3.282 -3.654 12.992 1.00 96.88 108 SER A O 1
ATOM 894 N N . PHE A 1 109 ? 2.999 -5.589 11.875 1.00 96.50 109 PHE A N 1
ATOM 895 C CA . PHE A 1 109 ? 1.549 -5.498 11.758 1.00 96.50 109 PHE A CA 1
ATOM 896 C C . PHE A 1 109 ? 0.857 -5.594 13.120 1.00 96.50 109 PHE A C 1
ATOM 898 O O . PHE A 1 109 ? 0.019 -4.759 13.443 1.00 96.50 109 PHE A O 1
ATOM 905 N N . LEU A 1 110 ? 1.233 -6.566 13.954 1.00 96.12 110 LEU A N 1
ATOM 906 C CA . LEU A 1 110 ? 0.671 -6.700 15.300 1.00 96.12 110 LEU A CA 1
ATOM 907 C C . LEU A 1 110 ? 1.022 -5.508 16.199 1.00 96.12 110 LEU A C 1
ATOM 909 O O . LEU A 1 110 ? 0.250 -5.185 17.090 1.00 96.12 110 LEU A O 1
ATOM 913 N N . GLY A 1 111 ? 2.153 -4.839 15.958 1.00 95.31 111 GLY A N 1
ATOM 914 C CA . GLY A 1 111 ? 2.569 -3.660 16.720 1.00 95.31 111 GLY A CA 1
ATOM 915 C C . GLY A 1 111 ? 1.724 -2.402 16.492 1.00 95.31 111 GLY A C 1
ATOM 916 O O . GLY A 1 111 ? 1.906 -1.436 17.228 1.00 95.31 111 GLY A O 1
ATOM 917 N N . VAL A 1 112 ? 0.838 -2.386 15.487 1.00 92.88 112 VAL A N 1
ATOM 918 C CA . VAL A 1 112 ? -0.102 -1.272 15.273 1.00 92.88 112 VAL A CA 1
ATOM 919 C C . VAL A 1 112 ? -1.516 -1.559 15.794 1.00 92.88 112 VAL A C 1
ATOM 921 O O . VAL A 1 112 ? -2.335 -0.642 15.803 1.00 92.88 112 VAL A O 1
ATOM 924 N N . LEU A 1 113 ? -1.806 -2.802 16.201 1.00 86.81 113 LEU A N 1
ATOM 925 C CA . LEU A 1 113 ? -3.084 -3.205 16.805 1.00 86.81 113 LEU A CA 1
ATOM 926 C C . LEU A 1 113 ? -3.164 -2.786 18.276 1.00 86.81 113 LEU A C 1
ATOM 928 O O . LEU A 1 113 ? -4.278 -2.394 18.687 1.00 86.81 113 LEU A O 1
#

Foldseek 3Di:
DVVLVPDDAAAEDEAEFEFQEDCVQDPPCVVVCVDPPSNYHYWYDYPPDPVQWAFDLPDPLQLLHVPPDDPVVVVVLVPHGHDDDDDDDRDSSVSRRRNIDGDDPVVSSVVRD

Organism: NCBI:txid1174469

Radius of gyration: 15.9 Å; chains: 1; bounding box: 36×24×41 Å

Sequence (113 aa):
LITALFLPRAATVVELFPFAVNPEQYTPYKTLTSLPGMELHYVSWRNIKEENTVIHPQRPWEQGGIAHLEKEEQERIMASKDVPRHLCCRNPEWLFRIYQDTLVDIPSFLGVL

Secondary structure (DSSP, 8-state):
-GGGGGPPTTPEEEEEE-TT--TTT--TTHHHHTSTTT-PEEEEEE---GGGEE--TTS-GGGT--TTS-HHHHHHHHT-SSPPP--SS--HHHHHHHSSEE---HHHHHTT-